Protein AF-A0A7X9PZW2-F1 (afdb_monomer_lite)

Sequence (63 aa):
MGCSEHHMTFPGTISILPETLEALVRDYCVSLSRHGFRNICIIPTHGGNFAPIASMLDRLREA

Foldseek 3Di:
DEADVVCVVDPPDDGDDLVVVLVVVLVVLVVVVVVVDDDDDDDDPDPRHPVSCVVCVVVSVVD

Structure (mmCIF, N/CA/C/O backbone):
data_AF-A0A7X9PZW2-F1
#
_entry.id   AF-A0A7X9PZW2-F1
#
loop_
_atom_site.group_PDB
_atom_site.id
_atom_site.type_symbol
_atom_site.label_atom_id
_atom_site.label_alt_id
_atom_site.label_comp_id
_atom_site.label_asym_id
_atom_site.label_entity_id
_atom_site.label_seq_id
_atom_site.pdbx_PDB_ins_code
_atom_site.Cartn_x
_atom_site.Cartn_y
_atom_site.Cartn_z
_atom_site.occupancy
_atom_site.B_iso_or_equiv
_atom_site.auth_seq_id
_atom_site.auth_comp_id
_atom_site.auth_asym_id
_atom_site.auth_atom_id
_atom_site.pdbx_PDB_model_num
ATOM 1 N N . MET A 1 1 ? 4.544 5.032 -0.886 1.00 85.94 1 MET A N 1
ATOM 2 C CA . MET A 1 1 ? 5.378 3.812 -0.965 1.00 85.94 1 MET A CA 1
ATOM 3 C C . MET A 1 1 ? 4.480 2.632 -1.285 1.00 85.94 1 MET A C 1
ATOM 5 O O . MET A 1 1 ? 3.323 2.671 -0.884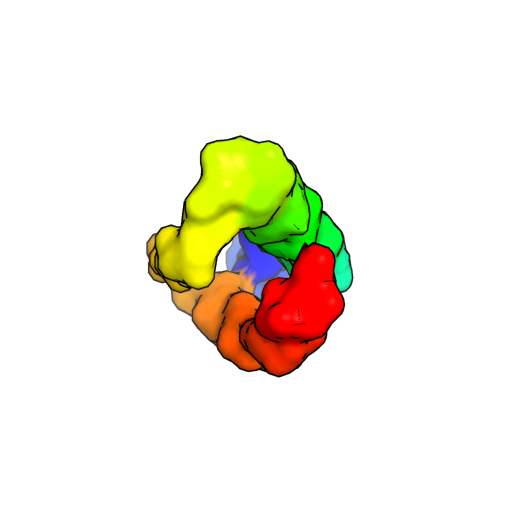 1.00 85.94 1 MET A O 1
ATOM 9 N N . GLY A 1 2 ? 4.961 1.635 -2.024 1.00 95.12 2 GLY A N 1
ATOM 10 C CA . GLY A 1 2 ? 4.139 0.488 -2.411 1.00 95.12 2 GLY A CA 1
ATOM 11 C C . GLY A 1 2 ? 4.926 -0.624 -3.098 1.00 95.12 2 GLY A C 1
ATOM 12 O O . GLY A 1 2 ? 6.150 -0.559 -3.202 1.00 95.12 2 GLY A O 1
ATOM 13 N N . CY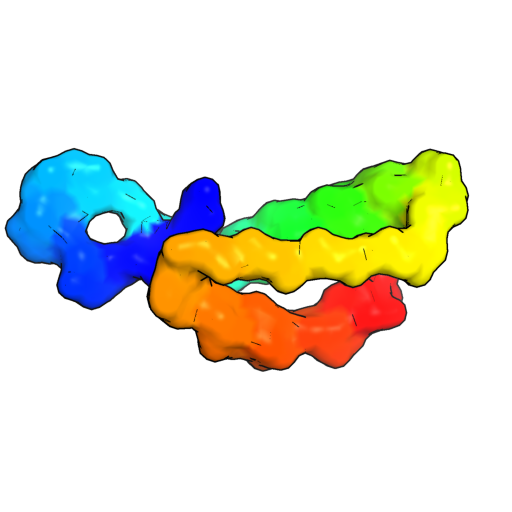S A 1 3 ? 4.201 -1.636 -3.554 1.00 96.94 3 CYS A N 1
ATOM 14 C CA . CYS A 1 3 ? 4.737 -2.808 -4.225 1.00 96.94 3 CYS A CA 1
ATOM 15 C C . CYS A 1 3 ? 4.922 -2.511 -5.719 1.00 96.94 3 CYS A C 1
ATOM 17 O O . CYS A 1 3 ? 3.95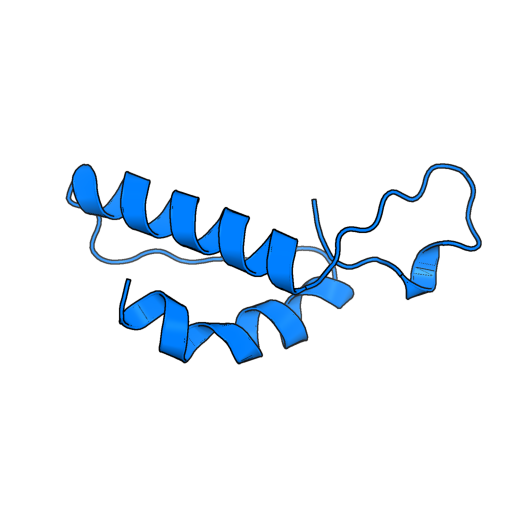7 -2.445 -6.490 1.00 96.94 3 CYS A O 1
ATOM 19 N N . SER A 1 4 ? 6.180 -2.349 -6.121 1.00 97.12 4 SER A N 1
ATOM 20 C CA . SER A 1 4 ? 6.584 -1.968 -7.479 1.00 97.12 4 SER A CA 1
ATOM 21 C C . SER A 1 4 ? 7.698 -2.868 -8.013 1.00 97.12 4 SER A C 1
ATOM 23 O O . SER A 1 4 ? 8.505 -2.435 -8.827 1.00 97.12 4 SER A O 1
ATOM 25 N N . GLU A 1 5 ? 7.747 -4.127 -7.566 1.00 95.69 5 GLU A N 1
ATOM 26 C CA . GLU A 1 5 ? 8.810 -5.081 -7.922 1.00 95.69 5 GLU A CA 1
ATOM 27 C C . GLU A 1 5 ? 8.966 -5.237 -9.444 1.00 95.69 5 GLU A C 1
ATOM 29 O O . GLU A 1 5 ? 10.067 -5.257 -9.984 1.00 95.69 5 GLU A O 1
ATOM 34 N N . HIS A 1 6 ? 7.841 -5.222 -10.161 1.00 95.06 6 HIS A N 1
ATOM 35 C CA . HIS A 1 6 ? 7.776 -5.282 -11.623 1.00 95.06 6 HIS A CA 1
ATOM 36 C C . HIS A 1 6 ? 8.380 -4.054 -12.335 1.00 95.06 6 HIS A C 1
ATOM 38 O O . HIS A 1 6 ? 8.546 -4.081 -13.551 1.00 95.06 6 HIS A O 1
ATOM 44 N N . HIS A 1 7 ? 8.724 -2.988 -11.607 1.00 97.25 7 HIS A N 1
ATOM 45 C CA . HIS A 1 7 ? 9.414 -1.804 -12.123 1.00 97.25 7 HIS A CA 1
ATOM 46 C C . HIS A 1 7 ? 10.889 -1.722 -11.685 1.00 97.25 7 HIS A C 1
ATOM 48 O O . HIS A 1 7 ? 11.557 -0.736 -11.999 1.00 97.25 7 HIS A O 1
ATOM 54 N N . MET A 1 8 ? 11.437 -2.727 -10.992 1.00 97.62 8 MET A N 1
ATOM 55 C CA . MET A 1 8 ? 12.813 -2.677 -10.464 1.00 97.62 8 MET A CA 1
ATOM 56 C C . MET A 1 8 ? 13.906 -2.638 -11.545 1.00 97.62 8 MET A C 1
ATOM 58 O O . MET A 1 8 ? 15.039 -2.269 -11.256 1.00 97.62 8 MET A O 1
ATOM 62 N N . THR A 1 9 ? 13.580 -2.949 -12.803 1.00 98.00 9 THR A N 1
ATOM 63 C CA . THR A 1 9 ? 14.500 -2.776 -13.943 1.00 98.00 9 THR A CA 1
ATOM 64 C C . THR A 1 9 ? 14.767 -1.301 -14.280 1.00 98.00 9 THR A C 1
ATOM 66 O O . THR A 1 9 ? 15.766 -0.998 -14.930 1.00 98.00 9 THR A O 1
ATOM 69 N N . PHE A 1 10 ? 13.914 -0.369 -13.840 1.00 97.94 10 PHE A N 1
ATOM 70 C CA . PHE A 1 10 ? 14.088 1.066 -14.071 1.00 97.94 10 PHE A CA 1
ATOM 71 C C . PHE A 1 10 ? 14.860 1.716 -12.906 1.00 97.94 10 PHE A C 1
ATOM 73 O O . PHE A 1 10 ? 14.393 1.662 -11.764 1.00 97.94 10 PHE A O 1
ATOM 80 N N . PRO A 1 11 ? 16.025 2.354 -13.152 1.00 97.88 11 PRO A N 1
ATOM 81 C CA . PRO A 1 11 ? 16.778 3.037 -12.104 1.00 97.88 11 PRO A CA 1
ATOM 82 C C . PRO A 1 11 ? 15.939 4.109 -11.401 1.00 97.88 11 PRO A C 1
ATOM 84 O O . PRO A 1 11 ? 15.294 4.930 -12.051 1.00 97.88 11 PRO A O 1
ATOM 87 N N . GLY A 1 12 ? 15.970 4.107 -10.068 1.00 97.31 12 GLY A N 1
ATOM 88 C CA . GLY A 1 12 ? 15.179 5.014 -9.231 1.00 97.31 12 GLY A CA 1
ATOM 89 C C . GLY A 1 12 ? 13.887 4.405 -8.677 1.00 97.31 12 GLY A C 1
ATOM 90 O O . GLY A 1 12 ? 13.285 5.005 -7.786 1.00 97.31 12 GLY A O 1
ATOM 91 N N . THR A 1 13 ? 13.479 3.211 -9.126 1.00 97.50 13 THR A N 1
ATOM 92 C CA . THR A 1 13 ? 12.368 2.483 -8.499 1.00 97.50 13 THR A CA 1
ATOM 93 C C . THR A 1 13 ? 12.730 2.082 -7.071 1.00 97.50 13 THR A C 1
ATOM 95 O O . THR A 1 13 ? 13.763 1.466 -6.820 1.00 97.50 13 THR A O 1
ATOM 98 N N . ILE A 1 14 ? 11.835 2.400 -6.136 1.00 97.12 14 ILE A N 1
ATOM 99 C CA . ILE A 1 14 ? 11.856 1.887 -4.767 1.00 97.12 14 ILE A CA 1
ATOM 100 C C . ILE A 1 14 ? 10.582 1.065 -4.583 1.00 97.12 14 ILE A C 1
ATOM 102 O O . ILE A 1 14 ? 9.474 1.587 -4.725 1.00 97.12 14 ILE A O 1
ATOM 106 N N . SER A 1 15 ? 10.750 -0.216 -4.271 1.00 97.44 15 SER A N 1
ATOM 107 C CA . SER A 1 15 ? 9.667 -1.159 -3.994 1.00 97.44 15 SER A CA 1
ATOM 108 C C . SER A 1 15 ? 9.752 -1.607 -2.537 1.00 97.44 15 SER A C 1
ATOM 110 O O . SER A 1 15 ? 10.847 -1.798 -2.009 1.00 97.44 15 SER A O 1
ATOM 112 N N . ILE A 1 16 ? 8.603 -1.754 -1.877 1.00 97.44 16 ILE A N 1
ATOM 113 C CA . ILE A 1 16 ? 8.510 -2.377 -0.552 1.00 97.44 16 ILE A CA 1
ATOM 114 C C . ILE A 1 16 ? 7.811 -3.730 -0.648 1.00 97.44 16 ILE A C 1
ATOM 116 O O . ILE A 1 16 ? 6.977 -3.959 -1.529 1.00 97.44 16 ILE A O 1
ATOM 120 N N . LEU A 1 17 ? 8.131 -4.605 0.304 1.00 95.94 17 LEU A N 1
ATOM 121 C CA . LEU A 1 17 ? 7.460 -5.887 0.460 1.00 95.94 17 LEU A CA 1
ATOM 122 C C . LEU A 1 17 ? 5.969 -5.687 0.808 1.00 95.94 17 LEU A C 1
ATOM 124 O O . LEU A 1 17 ? 5.632 -4.698 1.476 1.00 95.94 17 LEU A O 1
ATOM 128 N N . PRO A 1 18 ? 5.073 -6.604 0.394 1.00 94.94 18 PRO A N 1
ATOM 129 C CA . PRO A 1 18 ? 3.654 -6.554 0.750 1.00 94.94 18 PRO A CA 1
ATOM 130 C C . PRO A 1 18 ? 3.403 -6.438 2.258 1.00 94.94 18 PRO A C 1
ATOM 132 O O . PRO A 1 18 ? 2.529 -5.683 2.678 1.00 94.94 18 PRO A O 1
ATOM 135 N N . GLU A 1 19 ? 4.211 -7.110 3.076 1.00 95.25 19 GLU A N 1
ATOM 136 C CA . GLU A 1 19 ? 4.108 -7.108 4.538 1.00 95.25 19 GLU A CA 1
ATOM 137 C C . GLU A 1 19 ? 4.412 -5.720 5.118 1.00 95.25 19 GLU A C 1
ATOM 139 O O . GLU A 1 19 ? 3.754 -5.265 6.053 1.00 95.25 19 GLU A O 1
ATOM 144 N N . THR A 1 20 ? 5.368 -5.000 4.524 1.00 96.94 20 THR A N 1
ATOM 145 C CA . THR A 1 20 ? 5.678 -3.618 4.910 1.00 96.94 20 THR A CA 1
ATOM 146 C C . THR A 1 20 ? 4.544 -2.672 4.523 1.00 96.94 20 THR A C 1
ATOM 148 O O . THR A 1 20 ? 4.224 -1.754 5.279 1.00 96.94 20 THR A O 1
ATOM 151 N N . LEU A 1 21 ? 3.917 -2.881 3.359 1.00 96.62 21 LEU A N 1
ATOM 152 C CA . LEU A 1 21 ? 2.742 -2.105 2.958 1.00 96.62 21 LEU A CA 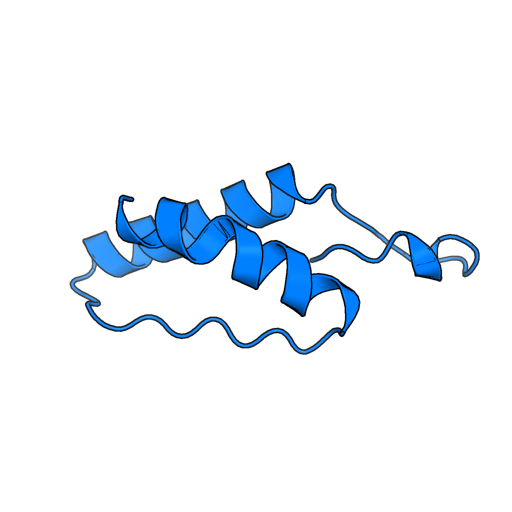1
ATOM 153 C C . LEU A 1 21 ? 1.576 -2.345 3.926 1.00 96.62 21 LEU A C 1
ATOM 155 O O . LEU A 1 21 ? 0.924 -1.386 4.330 1.00 96.62 21 LEU A O 1
ATOM 159 N N . GLU A 1 22 ? 1.348 -3.594 4.334 1.00 95.69 22 GLU A N 1
ATOM 160 C CA . GLU A 1 22 ? 0.312 -3.947 5.309 1.00 95.69 22 GLU A CA 1
ATOM 161 C C . GLU A 1 22 ? 0.555 -3.282 6.664 1.00 95.69 22 GLU A C 1
ATOM 163 O O . GLU A 1 22 ? -0.352 -2.642 7.198 1.00 95.69 22 GLU A O 1
ATOM 168 N N . ALA A 1 23 ? 1.783 -3.349 7.184 1.00 96.62 23 ALA A N 1
ATOM 169 C CA . ALA A 1 23 ? 2.145 -2.687 8.435 1.00 96.62 23 ALA A CA 1
ATOM 170 C C . ALA A 1 23 ? 1.885 -1.170 8.379 1.00 96.62 23 ALA A C 1
ATOM 172 O O . ALA A 1 23 ? 1.268 -0.616 9.289 1.00 96.62 23 ALA A O 1
ATOM 173 N N . LEU A 1 24 ? 2.272 -0.507 7.281 1.00 96.69 24 LEU A N 1
ATOM 174 C CA . LEU A 1 24 ? 2.023 0.925 7.082 1.00 96.69 24 LEU A CA 1
ATOM 175 C C . LEU A 1 24 ? 0.526 1.257 7.069 1.00 96.69 24 LEU A C 1
ATOM 177 O O . LEU A 1 24 ? 0.091 2.176 7.762 1.00 96.69 24 LEU A O 1
ATOM 181 N N . VAL A 1 25 ? -0.267 0.521 6.286 1.00 96.25 25 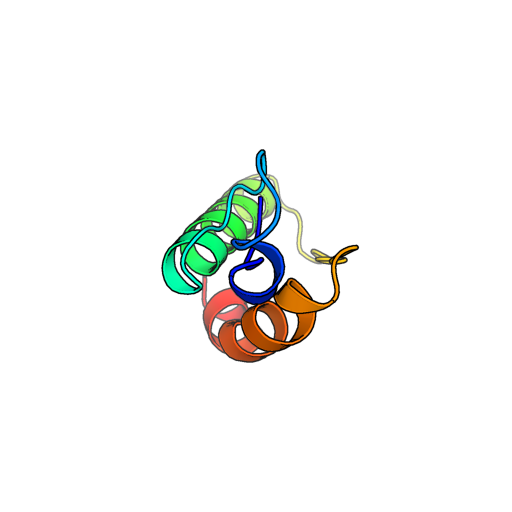VAL A N 1
ATOM 182 C CA . VAL A 1 25 ? -1.713 0.768 6.179 1.00 96.25 25 VAL A CA 1
ATOM 183 C C . VAL A 1 25 ? -2.405 0.507 7.516 1.00 96.25 25 VAL A C 1
ATOM 185 O O . VAL A 1 25 ? -3.254 1.299 7.926 1.00 96.25 25 VAL A O 1
ATOM 188 N N . ARG A 1 26 ? -2.011 -0.549 8.234 1.00 96.50 26 ARG A N 1
ATOM 189 C CA . ARG A 1 26 ? -2.520 -0.854 9.574 1.00 96.50 26 ARG A CA 1
ATOM 190 C C . ARG A 1 26 ? -2.255 0.292 10.544 1.00 96.50 26 ARG A C 1
ATOM 192 O O . ARG A 1 26 ? -3.184 0.745 11.209 1.00 96.50 26 ARG A O 1
ATOM 199 N N . ASP A 1 27 ? -1.025 0.787 10.602 1.00 97.69 27 ASP A N 1
ATOM 200 C CA . ASP A 1 27 ? -0.661 1.873 11.514 1.00 97.69 27 ASP A CA 1
ATOM 201 C C . ASP A 1 27 ? -1.411 3.172 11.190 1.00 97.69 27 ASP A C 1
ATOM 203 O O . ASP A 1 27 ? -1.816 3.894 12.108 1.00 97.69 27 ASP A O 1
ATOM 207 N N . TYR A 1 28 ? -1.681 3.447 9.908 1.00 96.56 28 TYR A N 1
ATOM 208 C CA . TYR A 1 28 ? -2.541 4.561 9.498 1.00 96.56 28 TYR A CA 1
ATOM 209 C C . TYR A 1 28 ? -3.972 4.378 10.006 1.00 96.56 28 TYR A C 1
ATOM 211 O O . TYR A 1 28 ? -4.515 5.286 10.640 1.00 96.56 28 TYR A O 1
ATOM 219 N N . CYS A 1 29 ? -4.571 3.206 9.774 1.00 96.44 29 CYS A N 1
ATOM 220 C CA . CYS A 1 29 ? -5.933 2.901 10.206 1.00 96.44 29 CYS A CA 1
ATOM 221 C C . CYS A 1 29 ? -6.085 2.993 11.729 1.00 96.44 29 CYS A C 1
ATOM 223 O O . CYS A 1 29 ? -6.991 3.673 12.209 1.00 96.44 29 CYS A O 1
ATOM 225 N N . VAL A 1 30 ? -5.165 2.395 12.490 1.00 96.94 30 VAL A N 1
ATOM 226 C CA . VAL A 1 30 ? -5.169 2.435 13.962 1.00 96.94 30 VAL A CA 1
ATOM 227 C C . VAL A 1 30 ? -5.013 3.867 14.473 1.00 96.94 30 VAL A C 1
ATOM 229 O O . VAL A 1 30 ? -5.731 4.283 15.384 1.00 96.94 30 VAL A O 1
ATOM 232 N N . SER A 1 31 ? -4.106 4.650 13.887 1.00 98.25 31 SER A N 1
ATOM 233 C CA . SER A 1 31 ? -3.890 6.042 14.299 1.00 98.25 31 SER A CA 1
ATOM 234 C C . SER A 1 31 ? -5.122 6.912 14.041 1.00 98.25 31 SER A C 1
ATOM 236 O O . SER A 1 31 ? -5.528 7.679 14.911 1.00 98.25 31 SER A O 1
ATOM 238 N N . LEU A 1 32 ? -5.762 6.760 12.879 1.00 97.75 32 LEU A N 1
ATOM 239 C CA . LEU A 1 32 ? -7.004 7.465 12.554 1.00 97.75 32 LEU A CA 1
ATOM 240 C C . LEU A 1 32 ? -8.168 7.002 13.443 1.00 97.75 32 LEU A C 1
ATOM 242 O O . LEU A 1 32 ? -8.927 7.831 13.942 1.00 97.75 32 LEU A O 1
ATOM 246 N N . SER A 1 33 ? -8.279 5.701 13.707 1.00 96.19 33 SER A N 1
ATOM 247 C CA . SER A 1 33 ? -9.289 5.137 14.611 1.00 96.19 33 SER A CA 1
ATOM 248 C C . SER A 1 33 ? -9.183 5.727 16.023 1.00 96.19 33 SER A C 1
ATOM 250 O O . SER A 1 33 ? -10.190 6.145 16.597 1.00 96.19 33 SER A O 1
ATOM 252 N N . ARG A 1 34 ? -7.962 5.912 16.551 1.00 97.62 34 ARG A N 1
ATOM 253 C CA . ARG A 1 34 ? -7.720 6.586 17.847 1.00 97.62 34 ARG A CA 1
ATOM 254 C C . ARG A 1 34 ? -8.210 8.038 17.893 1.00 97.62 34 ARG A C 1
ATOM 256 O O . ARG A 1 34 ? -8.508 8.533 18.975 1.00 97.62 34 ARG A O 1
ATOM 263 N N . HIS A 1 35 ? -8.318 8.715 16.750 1.00 98.12 35 HIS A N 1
ATOM 264 C CA . HIS A 1 35 ? -8.914 10.053 16.639 1.00 98.12 35 HIS A CA 1
ATOM 265 C C . HIS A 1 35 ? -10.441 10.026 16.410 1.00 98.12 35 HIS A C 1
ATOM 267 O O . HIS A 1 35 ? -11.050 11.079 16.235 1.00 98.12 35 HIS A O 1
ATOM 273 N N . GLY A 1 36 ? -11.076 8.849 16.404 1.00 97.94 36 GLY A N 1
ATOM 274 C CA . GLY A 1 36 ? -12.525 8.678 16.256 1.00 97.94 36 GLY A CA 1
ATOM 275 C C . GLY A 1 36 ? -13.019 8.492 14.816 1.00 97.94 36 GLY A C 1
ATOM 276 O O . GLY A 1 36 ? -14.232 8.483 14.585 1.00 97.94 36 GLY A O 1
ATOM 277 N N . PHE A 1 37 ? -12.125 8.329 13.833 1.00 97.94 37 PHE A N 1
ATOM 278 C CA . PHE A 1 37 ? -12.527 8.017 12.458 1.00 97.94 37 PHE A CA 1
ATOM 279 C C . PHE A 1 37 ? -13.064 6.583 12.366 1.00 97.94 37 PHE A C 1
ATOM 281 O O . PHE A 1 37 ? -12.411 5.641 12.799 1.00 97.94 37 PHE A O 1
ATOM 288 N N . ARG A 1 38 ? -14.250 6.415 11.765 1.00 94.75 38 ARG A N 1
ATOM 289 C CA . ARG A 1 38 ? -14.915 5.101 11.607 1.00 94.75 38 ARG A CA 1
ATOM 290 C C . ARG A 1 38 ? -14.927 4.570 10.176 1.00 94.75 38 ARG A C 1
ATOM 292 O O . ARG A 1 38 ? -15.075 3.375 9.967 1.00 94.75 38 ARG A O 1
ATOM 299 N N . ASN A 1 39 ? -14.790 5.463 9.199 1.00 95.56 39 ASN A N 1
ATOM 300 C CA . ASN A 1 39 ? -14.804 5.129 7.780 1.00 95.56 39 ASN A CA 1
ATOM 301 C C . ASN A 1 39 ? -13.489 5.607 7.171 1.00 95.56 39 ASN A C 1
ATOM 303 O O . ASN A 1 39 ? -13.267 6.813 7.057 1.00 95.56 39 ASN A O 1
ATOM 307 N N . ILE A 1 40 ? -12.622 4.667 6.805 1.00 95.69 40 ILE A N 1
ATOM 308 C CA . ILE A 1 40 ? -11.303 4.944 6.236 1.00 95.69 40 ILE A CA 1
ATOM 309 C C . ILE A 1 40 ? -11.266 4.326 4.841 1.00 95.69 40 ILE A C 1
ATOM 311 O O . ILE A 1 40 ? -11.533 3.138 4.675 1.00 95.69 40 ILE A O 1
ATOM 315 N N . CYS A 1 41 ? -10.965 5.142 3.831 1.00 94.75 41 CYS A N 1
ATOM 316 C CA . CYS A 1 41 ? -10.854 4.698 2.446 1.00 94.75 41 CYS A CA 1
ATOM 317 C C . CYS A 1 41 ? -9.387 4.733 2.014 1.00 94.75 41 CYS A C 1
ATOM 319 O O . CYS A 1 41 ? -8.756 5.788 2.053 1.00 94.75 41 CYS A O 1
ATOM 321 N N . ILE A 1 42 ? -8.856 3.586 1.591 1.00 94.12 42 ILE A N 1
ATOM 322 C CA . ILE A 1 42 ? -7.513 3.479 1.020 1.00 94.12 42 ILE A CA 1
ATOM 323 C C . ILE A 1 42 ? -7.648 3.433 -0.502 1.00 94.12 42 ILE A C 1
ATOM 325 O O . ILE A 1 42 ? -8.208 2.484 -1.047 1.00 94.12 42 ILE A O 1
ATOM 329 N N . ILE A 1 43 ? -7.135 4.460 -1.183 1.00 94.25 43 ILE A N 1
ATOM 330 C CA . ILE A 1 43 ? -7.220 4.604 -2.643 1.00 94.25 43 ILE A CA 1
ATOM 331 C C . ILE A 1 43 ? -5.809 4.487 -3.236 1.00 94.25 43 ILE A C 1
ATOM 333 O O . ILE A 1 43 ? -5.086 5.485 -3.303 1.00 94.25 43 ILE A O 1
ATOM 337 N N . PRO A 1 44 ? -5.368 3.285 -3.644 1.00 92.94 44 PRO A N 1
ATOM 338 C CA . PRO A 1 44 ? -4.098 3.144 -4.340 1.00 92.94 44 PRO A CA 1
ATOM 339 C C . PRO A 1 44 ? -4.137 3.807 -5.723 1.00 92.94 44 PRO A C 1
ATOM 341 O O . PRO A 1 44 ? -5.085 3.648 -6.485 1.00 92.94 44 PRO A O 1
ATOM 344 N N . THR A 1 45 ? -3.063 4.519 -6.068 1.00 93.19 45 THR A N 1
ATOM 345 C CA . THR A 1 45 ? -2.870 5.163 -7.383 1.00 93.19 45 THR A CA 1
ATOM 346 C C . THR A 1 45 ? -1.884 4.411 -8.281 1.00 93.19 45 THR A C 1
ATOM 348 O O . THR A 1 45 ? -1.634 4.813 -9.413 1.00 93.19 45 THR A O 1
ATOM 351 N N . HIS A 1 46 ? -1.331 3.300 -7.789 1.00 95.94 46 HIS A N 1
ATOM 352 C CA . HIS A 1 46 ? -0.406 2.430 -8.509 1.00 95.94 46 HIS A CA 1
ATOM 353 C C . HIS A 1 46 ? -0.981 1.015 -8.589 1.00 95.94 46 HIS A C 1
ATOM 355 O O . HIS A 1 46 ? -1.334 0.437 -7.557 1.00 95.94 46 HIS A O 1
ATOM 361 N N . GLY A 1 47 ? -1.034 0.449 -9.800 1.00 94.19 47 GLY A N 1
ATOM 362 C CA . GLY A 1 47 ? -1.633 -0.863 -10.087 1.00 94.19 47 GLY A CA 1
ATOM 363 C C . GLY A 1 47 ? -1.119 -1.991 -9.184 1.00 94.19 47 GLY A C 1
ATOM 364 O O . GLY A 1 47 ? -1.903 -2.785 -8.667 1.00 94.19 47 GLY A O 1
ATOM 365 N N . GLY A 1 48 ? 0.187 -1.997 -8.899 1.00 93.44 48 GLY A N 1
ATOM 366 C CA . GLY A 1 48 ? 0.827 -2.999 -8.040 1.00 93.44 48 GLY A CA 1
ATOM 367 C C . GLY A 1 48 ? 0.317 -3.063 -6.598 1.00 93.44 48 GLY A C 1
ATOM 368 O O . GLY A 1 48 ? 0.530 -4.069 -5.932 1.00 93.44 48 GLY A O 1
ATOM 369 N N . ASN A 1 49 ? -0.382 -2.031 -6.116 1.00 96.75 49 ASN A N 1
ATOM 370 C CA . ASN A 1 49 ? -0.874 -1.979 -4.738 1.00 96.75 49 ASN A CA 1
ATOM 371 C C . ASN A 1 49 ? -2.304 -2.508 -4.581 1.00 96.75 49 ASN A C 1
ATOM 373 O O . ASN A 1 49 ? -2.707 -2.800 -3.460 1.00 96.75 49 ASN A O 1
ATOM 377 N N . PHE A 1 50 ? -3.076 -2.640 -5.665 1.00 95.69 50 PHE A N 1
ATOM 378 C CA . PHE A 1 50 ? -4.489 -3.026 -5.574 1.00 95.69 50 PHE A CA 1
ATOM 379 C C . PHE A 1 50 ? -4.663 -4.430 -4.989 1.00 95.69 50 PHE A C 1
ATOM 381 O O . PHE A 1 50 ? -5.419 -4.601 -4.037 1.00 95.69 50 PHE A O 1
ATOM 388 N N . ALA A 1 51 ? -3.942 -5.423 -5.518 1.00 94.81 51 ALA A N 1
ATOM 389 C CA . ALA A 1 51 ? -4.043 -6.800 -5.037 1.00 94.81 51 ALA A CA 1
ATOM 390 C C . ALA A 1 51 ? -3.528 -6.975 -3.591 1.00 94.81 51 ALA A C 1
ATOM 392 O O . ALA A 1 51 ? -4.266 -7.549 -2.789 1.00 94.81 51 ALA A O 1
ATOM 393 N N . PRO A 1 52 ? -2.346 -6.445 -3.203 1.00 94.56 52 PRO A N 1
ATOM 394 C CA . PRO A 1 52 ? -1.904 -6.470 -1.808 1.00 94.56 52 PRO A CA 1
ATOM 395 C C . PRO A 1 52 ? -2.884 -5.795 -0.842 1.00 94.56 52 PRO A C 1
ATOM 397 O O . PRO A 1 52 ? -3.177 -6.344 0.212 1.00 94.56 52 PRO A O 1
ATOM 400 N N . ILE A 1 53 ? -3.429 -4.622 -1.192 1.00 95.31 53 ILE A N 1
ATOM 401 C CA . ILE A 1 53 ? -4.390 -3.917 -0.325 1.00 95.31 53 ILE A CA 1
ATOM 402 C C . ILE A 1 53 ? -5.697 -4.705 -0.198 1.00 95.31 53 ILE A C 1
ATOM 404 O O . ILE A 1 53 ? -6.260 -4.796 0.891 1.00 95.31 53 ILE A O 1
ATOM 408 N N . ALA A 1 54 ? -6.172 -5.310 -1.287 1.00 94.44 54 ALA A N 1
ATOM 409 C CA . ALA A 1 54 ? -7.358 -6.154 -1.239 1.00 94.44 54 ALA A CA 1
ATOM 410 C C . ALA A 1 54 ? -7.148 -7.387 -0.341 1.00 94.44 54 ALA A C 1
ATOM 412 O O . ALA A 1 54 ? -8.041 -7.730 0.429 1.00 94.44 54 ALA A O 1
ATOM 413 N N . SER A 1 55 ? -5.972 -8.026 -0.388 1.00 94.56 55 SER A N 1
ATOM 414 C CA . SER A 1 55 ? -5.695 -9.249 0.382 1.00 94.56 55 SER A CA 1
ATOM 415 C C . SER A 1 55 ? -5.508 -9.023 1.888 1.00 94.56 55 SER A C 1
ATOM 417 O O . SER A 1 55 ? -5.614 -9.975 2.666 1.00 94.56 55 SER A O 1
ATOM 419 N N . MET A 1 56 ? -5.230 -7.787 2.312 1.00 93.94 56 MET A N 1
ATOM 420 C CA . MET A 1 56 ? -5.118 -7.405 3.727 1.00 93.94 56 MET A CA 1
ATOM 421 C C . MET A 1 56 ? -6.413 -6.831 4.318 1.00 93.94 56 MET A C 1
ATOM 423 O O . MET A 1 56 ? -6.468 -6.600 5.523 1.00 93.94 56 MET A O 1
ATOM 427 N N . LEU A 1 57 ? -7.460 -6.608 3.513 1.00 91.81 57 LEU A N 1
ATOM 428 C CA . LEU A 1 57 ? -8.671 -5.898 3.943 1.00 91.81 57 LEU A CA 1
ATOM 429 C C . LEU A 1 57 ? -9.335 -6.516 5.181 1.00 91.81 57 LEU A C 1
ATOM 431 O O . LEU A 1 57 ? -9.738 -5.779 6.079 1.00 91.81 57 LEU A O 1
ATOM 435 N N . ASP A 1 58 ? -9.427 -7.844 5.244 1.00 92.56 58 ASP A N 1
ATOM 436 C CA . ASP A 1 58 ? -10.042 -8.531 6.385 1.00 92.56 58 ASP A CA 1
ATOM 437 C C . ASP A 1 58 ? -9.231 -8.314 7.671 1.00 92.56 58 ASP A C 1
ATOM 439 O O . ASP A 1 58 ? -9.792 -7.919 8.689 1.00 92.56 58 ASP A O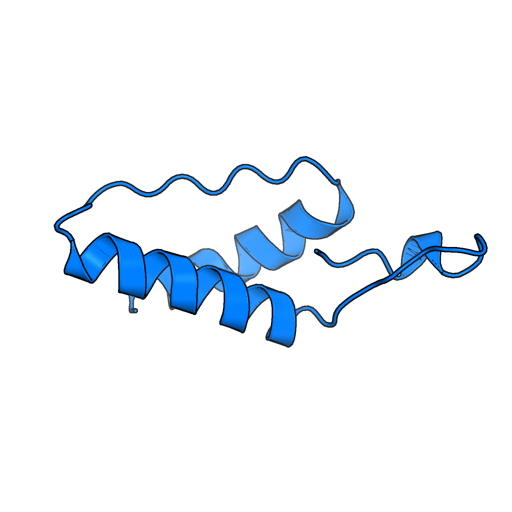 1
ATOM 443 N N . ARG A 1 59 ? -7.896 -8.419 7.598 1.00 91.94 59 ARG A N 1
ATOM 444 C CA . ARG A 1 59 ? -6.994 -8.161 8.737 1.00 91.94 59 ARG A CA 1
ATOM 445 C C . ARG A 1 59 ? -7.019 -6.699 9.186 1.00 91.94 59 ARG A C 1
ATOM 447 O O . ARG A 1 59 ? -6.926 -6.415 10.375 1.00 91.94 59 ARG A O 1
ATOM 454 N N . LEU A 1 60 ? -7.179 -5.757 8.254 1.00 89.81 60 LEU A N 1
ATOM 455 C CA . LEU A 1 60 ? -7.293 -4.329 8.573 1.00 89.81 60 LEU A CA 1
ATOM 456 C C . LEU A 1 60 ? -8.600 -3.974 9.291 1.00 89.81 60 LEU A C 1
ATOM 458 O O . LEU A 1 60 ? -8.630 -2.987 10.017 1.00 89.81 60 LEU A O 1
ATOM 462 N N . ARG A 1 61 ? -9.675 -4.744 9.089 1.00 88.94 61 ARG A N 1
ATOM 463 C CA . ARG A 1 61 ? -10.959 -4.535 9.781 1.00 88.94 61 ARG A CA 1
ATOM 464 C C . ARG A 1 61 ? -10.944 -5.016 11.230 1.00 88.94 61 ARG A C 1
ATOM 466 O O . ARG A 1 61 ? -11.796 -4.596 12.006 1.00 88.94 61 ARG A O 1
ATOM 473 N N . GLU A 1 62 ? -10.005 -5.892 11.571 1.00 86.44 62 GLU A N 1
ATOM 474 C CA . GLU A 1 62 ? -9.809 -6.431 12.920 1.00 86.44 62 GLU A CA 1
ATOM 475 C C . GLU A 1 62 ? -8.861 -5.573 13.780 1.00 86.44 62 GLU A C 1
ATOM 477 O O . GLU A 1 62 ? -8.740 -5.817 14.981 1.00 86.44 62 GLU A O 1
ATOM 482 N N . ALA A 1 63 ? -8.173 -4.599 13.172 1.00 77.75 63 ALA A N 1
ATOM 483 C CA . ALA A 1 63 ? -7.170 -3.743 13.812 1.00 77.75 63 ALA A CA 1
ATOM 484 C C . ALA A 1 63 ? -7.774 -2.516 14.514 1.00 77.75 63 ALA A C 1
ATOM 486 O O . ALA A 1 63 ? -7.216 -2.148 15.576 1.00 77.75 63 ALA A O 1
#

pLDDT: mean 95.12, std 3.38, range [77.75, 98.25]

Radius of gyration: 12.92 Å; chains: 1; bounding box: 32×19×32 Å

Secondary structure (DSSP, 8-state):
----GGGTTSTT-----HHHHHHHHHHHHHHHHHTT--------SSGGGHHHHHHHHHHHH--